Protein AF-A0A963S6J3-F1 (afdb_monomer)

Radius of gyration: 18.41 Å; Cα contacts (8 Å, |Δi|>4): 100; chains: 1; bounding box: 49×19×50 Å

Solvent-accessible surface area (backbone atoms only — not comparable to full-atom values): 7191 Å² total; per-residue (Å²): 110,66,68,55,56,49,53,54,26,57,72,68,72,39,55,67,53,32,24,54,46,30,48,53,37,41,54,51,50,49,53,56,50,51,49,46,67,55,47,49,60,55,53,49,50,52,50,33,59,75,74,64,54,65,77,79,41,67,53,54,45,52,38,50,54,48,48,54,50,35,54,62,48,43,53,59,38,54,57,43,42,49,51,50,21,50,54,32,44,53,24,54,76,68,73,46,77,87,52,74,67,52,59,54,47,50,52,51,38,54,60,46,50,53,60,36,52,52,46,52,54,49,39,53,50,44,69,70,64,57,63,90,124

Foldseek 3Di:
DLLVLLVVLVVVQDLVSNLVSLVVSLVVCCVVVVCCLPVVVVVVVVVCVVVVPDCPQPLNVVLVVLSVVLVVLVVLLSVLSVVLNVQSVVCVVVVHGRDPVSVVSSVVSVVSVVVSVVSVVVSVVSVVCVDRD

Secondary structure (DSSP, 8-state):
-HHHHHHHHHHH--HHHHHHHHHHHHHHHHHHHHHHHHHHHHHHHHHHHHHT--TT-HHHHHHHHHHHHHHHHHHHHHHHHHHHHHHHHHHHHHT-PPPHHHHHHHHHHHHHHHHHHHHHHHHHHHHHH----

Sequence (133 aa):
GIAFFMLMAQRSRDIHAIAHVAGTVVVADTIFTATAAIAQPITGYFLAREVGWPLSEPWLLLSIALYVLVGALWLPVVVIQMRLRDIARDCLAAGTQLPPRWHRLFRVWFACGVPAFTLIVAIVALMLARPSL

Structure (mmCIF, N/CA/C/O backbone):
data_AF-A0A963S6J3-F1
#
_entry.id   AF-A0A963S6J3-F1
#
loop_
_atom_site.group_PDB
_atom_site.id
_atom_site.type_symbol
_atom_site.label_atom_id
_atom_site.label_alt_id
_atom_site.label_comp_id
_atom_site.label_asym_id
_atom_site.label_entity_id
_atom_site.label_seq_id
_atom_site.pdbx_PDB_ins_code
_atom_site.Cartn_x
_atom_site.Cartn_y
_atom_site.Cartn_z
_atom_site.occupancy
_atom_site.B_iso_or_equiv
_atom_site.auth_seq_id
_atom_site.auth_comp_id
_atom_site.auth_asym_id
_atom_site.auth_atom_id
_atom_site.pdbx_PDB_model_num
ATOM 1 N N . GLY A 1 1 ? -0.405 11.794 2.838 1.00 64.81 1 GLY A N 1
ATOM 2 C C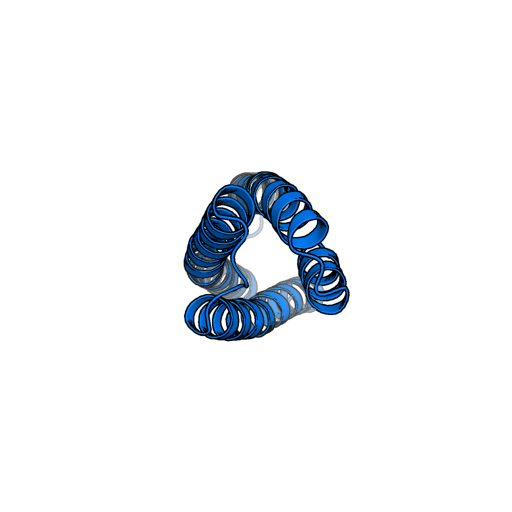A . GLY A 1 1 ? -0.478 10.347 2.552 1.00 64.81 1 GLY A CA 1
ATOM 3 C C . GLY A 1 1 ? -1.608 9.724 3.343 1.00 64.81 1 GLY A C 1
ATOM 4 O O . GLY A 1 1 ? -1.811 10.109 4.483 1.00 64.81 1 GLY A O 1
ATOM 5 N N . ILE A 1 2 ? -2.340 8.783 2.759 1.00 76.69 2 ILE A N 1
ATOM 6 C CA . ILE A 1 2 ? -3.549 8.149 3.327 1.00 76.69 2 ILE A CA 1
ATOM 7 C C . ILE A 1 2 ? -3.301 7.539 4.723 1.00 76.69 2 ILE A C 1
ATOM 9 O O . ILE A 1 2 ? -4.153 7.610 5.608 1.00 76.69 2 ILE A O 1
ATOM 13 N N . ALA A 1 3 ? -2.075 7.063 4.967 1.00 80.62 3 ALA A N 1
ATOM 14 C CA . ALA A 1 3 ? -1.634 6.578 6.270 1.00 80.62 3 ALA A CA 1
ATOM 15 C C . ALA A 1 3 ? -1.624 7.644 7.387 1.00 80.62 3 ALA A C 1
ATOM 17 O O . ALA A 1 3 ? -1.890 7.332 8.547 1.00 80.62 3 ALA A O 1
ATOM 18 N N . PHE A 1 4 ? -1.369 8.912 7.045 1.00 82.94 4 PHE A N 1
ATOM 19 C CA . PHE A 1 4 ? -1.431 10.031 7.989 1.00 82.94 4 PHE A CA 1
ATOM 20 C C . PHE A 1 4 ? -2.857 10.243 8.505 1.00 82.94 4 PHE A C 1
ATOM 22 O O . PHE A 1 4 ? -3.043 10.429 9.704 1.00 82.94 4 PHE A O 1
ATOM 29 N N . PHE A 1 5 ? -3.870 10.147 7.637 1.00 83.62 5 PHE A N 1
ATOM 30 C CA . PHE A 1 5 ? -5.269 10.275 8.056 1.00 83.62 5 PHE A CA 1
ATOM 31 C C . PHE A 1 5 ? -5.675 9.151 9.012 1.00 83.62 5 PHE A C 1
ATOM 33 O O . PHE A 1 5 ? -6.301 9.421 10.033 1.00 83.62 5 PHE A O 1
ATOM 40 N N . MET A 1 6 ? -5.242 7.914 8.743 1.00 83.19 6 MET A N 1
ATOM 41 C CA . MET A 1 6 ? -5.455 6.771 9.640 1.00 83.19 6 MET A CA 1
ATOM 42 C C . MET A 1 6 ? -4.807 6.996 11.022 1.00 83.19 6 MET A C 1
ATOM 44 O O . MET A 1 6 ? -5.427 6.725 12.048 1.00 83.19 6 MET A O 1
ATOM 48 N N . LEU A 1 7 ? -3.582 7.537 11.062 1.00 84.75 7 LEU A N 1
ATOM 49 C CA . LEU A 1 7 ? -2.875 7.866 12.306 1.00 84.75 7 LEU A CA 1
ATOM 50 C C . LEU A 1 7 ? -3.558 9.004 13.080 1.00 84.75 7 LEU A C 1
ATOM 52 O O . LEU A 1 7 ? -3.675 8.941 14.303 1.00 84.75 7 LEU A O 1
ATOM 56 N N . MET A 1 8 ? -4.026 10.038 12.380 1.00 85.56 8 MET A N 1
ATOM 57 C CA . MET A 1 8 ? -4.749 11.151 12.997 1.00 85.56 8 MET A CA 1
ATOM 58 C C . MET A 1 8 ? -6.103 10.707 13.556 1.00 85.56 8 MET A C 1
ATOM 60 O O . MET A 1 8 ? -6.446 11.087 14.673 1.00 85.56 8 MET A O 1
ATOM 64 N N . ALA A 1 9 ? -6.825 9.840 12.842 1.00 82.88 9 ALA A N 1
ATOM 65 C CA . ALA A 1 9 ? -8.056 9.233 13.340 1.00 82.88 9 ALA A CA 1
ATOM 66 C C . ALA A 1 9 ? -7.793 8.342 14.562 1.00 82.88 9 ALA A C 1
ATOM 68 O O . ALA A 1 9 ? -8.518 8.411 15.545 1.00 82.88 9 ALA A O 1
ATOM 69 N N . GLN A 1 10 ? -6.710 7.558 14.576 1.00 84.69 10 GLN A N 1
ATOM 70 C CA . GLN A 1 10 ? -6.339 6.796 15.771 1.00 84.69 10 GLN A CA 1
ATOM 71 C C . GLN A 1 10 ? -6.080 7.718 16.980 1.00 84.69 10 GLN A C 1
ATOM 73 O O . GLN A 1 10 ? -6.457 7.393 18.108 1.00 84.69 10 GLN A O 1
ATOM 78 N N . ARG A 1 11 ? -5.436 8.872 16.763 1.00 85.75 11 ARG A N 1
ATOM 79 C CA . ARG A 1 11 ? -5.131 9.834 17.832 1.00 85.75 11 ARG A CA 1
ATOM 80 C C . ARG A 1 11 ? -6.371 10.485 18.439 1.00 85.75 11 ARG A C 1
ATOM 82 O O . ARG A 1 11 ? -6.313 10.822 19.618 1.00 85.75 11 ARG A O 1
ATOM 89 N N . SER A 1 12 ? -7.470 10.627 17.693 1.00 85.19 12 SER A N 1
ATOM 90 C CA . SER A 1 12 ? -8.714 11.181 18.244 1.00 85.19 12 SER A CA 1
ATOM 91 C C . SER A 1 12 ? -9.372 10.255 19.271 1.00 85.19 12 SER A C 1
ATOM 93 O O . SER A 1 12 ? -10.163 10.726 20.080 1.00 85.19 12 SER A O 1
ATOM 95 N N . ARG A 1 13 ? -9.039 8.951 19.259 1.00 81.31 13 ARG A N 1
ATOM 96 C CA . ARG A 1 13 ? -9.672 7.894 20.076 1.00 81.31 13 ARG A CA 1
ATOM 97 C C . ARG A 1 13 ? -11.194 7.794 19.902 1.00 81.31 13 ARG A C 1
ATOM 99 O O . ARG A 1 13 ? -11.843 7.082 20.664 1.00 81.31 13 ARG A O 1
ATOM 106 N N . ASP A 1 14 ? -11.745 8.454 18.889 1.00 86.69 14 ASP A N 1
ATOM 107 C CA . ASP A 1 14 ? -13.152 8.372 18.527 1.00 86.69 14 ASP A CA 1
ATOM 108 C C . ASP A 1 14 ? -13.352 7.237 17.522 1.00 86.69 14 ASP A C 1
ATOM 110 O O . ASP A 1 14 ? -12.827 7.252 16.405 1.00 86.69 14 ASP A O 1
ATOM 114 N N . ILE A 1 15 ? -14.130 6.239 17.927 1.00 86.56 15 ILE A N 1
ATOM 115 C CA . ILE A 1 15 ? -14.408 5.065 17.110 1.00 86.56 15 ILE A CA 1
ATOM 116 C C . ILE A 1 15 ? -15.215 5.399 15.848 1.00 86.56 15 ILE A C 1
ATOM 118 O O . ILE A 1 15 ? -15.001 4.753 14.819 1.00 86.56 15 ILE A O 1
ATOM 122 N N . HIS A 1 16 ? -16.062 6.436 15.875 1.00 88.25 16 HIS A N 1
ATOM 123 C CA . HIS A 1 16 ? -16.787 6.902 14.691 1.00 88.25 16 HIS A CA 1
ATOM 124 C C . HIS A 1 16 ? -15.809 7.446 13.647 1.00 88.25 16 HIS A C 1
ATOM 126 O O . HIS A 1 16 ? -15.826 7.014 12.489 1.00 88.25 16 HIS A O 1
ATOM 132 N N . ALA A 1 17 ? -14.904 8.336 14.070 1.00 87.69 17 ALA A N 1
ATOM 133 C CA . ALA A 1 17 ? -13.853 8.873 13.214 1.00 87.69 17 ALA A CA 1
ATOM 134 C C . ALA A 1 17 ? -12.945 7.763 12.659 1.00 87.69 17 ALA A C 1
ATOM 136 O O . ALA A 1 17 ? -12.667 7.736 11.460 1.00 87.69 17 ALA A O 1
ATOM 137 N N . ILE A 1 18 ? -12.526 6.809 13.498 1.00 88.44 18 ILE A N 1
ATOM 138 C CA . ILE A 1 18 ? -11.661 5.695 13.085 1.00 88.44 18 ILE A CA 1
ATOM 139 C C . ILE A 1 18 ? -12.350 4.812 12.039 1.00 88.44 18 ILE A C 1
ATOM 141 O O . ILE A 1 18 ? -11.748 4.528 11.004 1.00 88.44 18 ILE A O 1
ATOM 145 N N . ALA A 1 19 ? -13.597 4.391 12.266 1.00 87.69 19 ALA A N 1
ATOM 146 C CA . ALA A 1 19 ? -14.316 3.507 11.347 1.00 87.69 19 ALA A CA 1
ATOM 147 C C . ALA A 1 19 ? -14.601 4.175 9.992 1.00 87.69 19 ALA A C 1
ATOM 149 O O . ALA A 1 19 ? -14.467 3.535 8.942 1.00 87.69 19 ALA A O 1
ATOM 150 N N . HIS A 1 20 ? -14.962 5.462 10.005 1.00 88.81 20 HIS A N 1
ATOM 151 C CA . HIS A 1 20 ? -15.210 6.226 8.786 1.00 88.81 20 HIS A CA 1
ATOM 152 C C . HIS A 1 20 ? -13.920 6.427 7.983 1.00 88.81 20 HIS A C 1
ATOM 154 O O . HIS A 1 20 ? -13.851 6.051 6.811 1.00 88.81 20 HIS A O 1
ATOM 160 N N . VAL A 1 21 ? -12.866 6.938 8.629 1.00 89.75 21 VAL A N 1
ATOM 161 C CA . VAL A 1 21 ? -11.578 7.198 7.974 1.00 89.75 21 VAL A CA 1
ATOM 162 C C . VAL A 1 21 ? -10.949 5.903 7.470 1.00 89.75 21 VAL A C 1
ATOM 164 O O . VAL A 1 21 ? -10.510 5.868 6.326 1.00 89.75 21 VAL A O 1
ATOM 167 N N . ALA A 1 22 ? -10.967 4.815 8.247 1.00 87.75 22 ALA A N 1
ATOM 168 C CA . ALA A 1 22 ? -10.443 3.523 7.800 1.00 87.75 22 ALA A CA 1
ATOM 169 C C . ALA A 1 22 ? -11.153 3.003 6.539 1.00 87.75 22 ALA A C 1
ATOM 171 O O . ALA A 1 22 ? -10.513 2.423 5.664 1.00 87.75 22 ALA A O 1
ATOM 172 N N . GLY A 1 23 ? -12.463 3.244 6.410 1.00 87.00 23 GLY A N 1
ATOM 173 C CA . GLY A 1 23 ? -13.220 2.917 5.203 1.00 87.00 23 GLY A CA 1
ATOM 174 C C . GLY A 1 23 ? -12.720 3.670 3.974 1.00 87.00 23 GLY A C 1
ATOM 175 O O . GLY A 1 23 ? -12.385 3.045 2.967 1.00 87.00 23 GLY A O 1
ATOM 176 N N . THR A 1 24 ? -12.621 4.994 4.083 1.00 89.69 24 THR A N 1
ATOM 177 C CA . THR A 1 24 ? -12.127 5.861 3.005 1.00 89.69 24 THR A CA 1
ATOM 178 C C . THR A 1 24 ? -10.678 5.543 2.647 1.00 89.69 24 THR A C 1
ATOM 180 O O . THR A 1 24 ? -10.340 5.475 1.469 1.00 89.69 24 THR A O 1
ATOM 183 N N . VAL A 1 25 ? -9.832 5.283 3.649 1.00 89.25 25 VAL A N 1
ATOM 184 C CA . VAL A 1 25 ? -8.420 4.925 3.466 1.00 89.25 25 VAL A CA 1
ATOM 185 C C . VAL A 1 25 ? -8.281 3.635 2.661 1.00 89.25 25 VAL A C 1
ATOM 187 O O . VAL A 1 25 ? -7.495 3.617 1.724 1.00 89.25 25 VAL A O 1
ATOM 190 N N . VAL A 1 26 ? -9.051 2.585 2.975 1.00 90.12 26 VAL A N 1
ATOM 191 C CA . VAL A 1 26 ? -9.004 1.313 2.229 1.00 90.12 26 VAL A CA 1
ATOM 192 C C . VAL A 1 26 ? -9.365 1.521 0.761 1.00 90.12 26 VAL A C 1
ATOM 194 O O . VAL A 1 26 ? -8.662 1.026 -0.116 1.00 90.12 26 VAL A O 1
ATOM 197 N N . VAL A 1 27 ? -10.449 2.250 0.485 1.00 89.50 27 VAL A N 1
ATOM 198 C CA . VAL A 1 27 ? -10.910 2.485 -0.892 1.00 89.50 27 VAL A CA 1
ATOM 199 C C . VAL A 1 27 ? -9.888 3.316 -1.663 1.00 89.50 27 VAL A C 1
ATOM 201 O O . VAL A 1 27 ? -9.482 2.924 -2.753 1.00 89.50 27 VAL A O 1
ATOM 204 N N . ALA A 1 28 ? -9.440 4.428 -1.079 1.00 89.31 28 ALA A N 1
ATOM 205 C CA . ALA A 1 28 ? -8.466 5.309 -1.705 1.00 89.31 28 ALA A CA 1
ATOM 206 C C . ALA A 1 28 ? -7.133 4.591 -1.961 1.00 89.31 28 ALA A C 1
ATOM 208 O O . ALA A 1 28 ? -6.628 4.648 -3.077 1.00 89.31 28 ALA A O 1
ATOM 209 N N . ASP A 1 29 ? -6.583 3.887 -0.965 1.00 89.44 29 ASP A N 1
ATOM 210 C CA . ASP A 1 29 ? -5.317 3.158 -1.113 1.00 89.44 29 ASP A CA 1
ATOM 211 C C . ASP A 1 29 ? -5.413 2.084 -2.191 1.00 89.44 29 ASP A C 1
ATOM 213 O O . ASP A 1 29 ? -4.558 2.014 -3.070 1.00 89.44 29 ASP A O 1
ATOM 217 N N . THR A 1 30 ? -6.499 1.309 -2.181 1.00 87.38 30 THR A N 1
ATOM 218 C CA . THR A 1 30 ? -6.694 0.244 -3.163 1.00 87.38 30 THR A CA 1
ATOM 219 C C . THR A 1 30 ? -6.808 0.816 -4.569 1.00 87.38 30 THR A C 1
ATOM 221 O O . THR A 1 30 ? -6.121 0.342 -5.465 1.00 87.38 30 THR A O 1
ATOM 224 N N . ILE A 1 31 ? -7.625 1.852 -4.781 1.00 92.06 31 ILE A N 1
ATOM 225 C CA . ILE A 1 31 ? -7.814 2.433 -6.115 1.00 92.06 31 ILE A CA 1
ATOM 226 C C . ILE A 1 31 ? -6.520 3.078 -6.606 1.00 92.06 31 ILE A C 1
ATOM 228 O O . ILE A 1 31 ? -6.079 2.766 -7.709 1.00 92.06 31 ILE A O 1
ATOM 232 N N . PHE A 1 32 ? -5.886 3.944 -5.814 1.00 90.31 32 PHE A N 1
ATOM 233 C CA . PHE A 1 32 ? -4.690 4.655 -6.266 1.00 90.31 32 PHE A CA 1
ATOM 234 C C . PHE A 1 32 ? -3.503 3.712 -6.453 1.00 90.31 32 PHE A C 1
ATOM 236 O O . PHE A 1 32 ? -2.865 3.746 -7.506 1.00 90.31 32 PHE A O 1
ATOM 243 N N . THR A 1 33 ? -3.234 2.840 -5.480 1.00 89.50 33 THR A N 1
ATOM 244 C CA . THR A 1 33 ? -2.072 1.954 -5.542 1.00 89.50 33 THR A CA 1
ATOM 245 C C . THR A 1 33 ? -2.270 0.834 -6.552 1.00 89.50 33 THR A C 1
ATOM 247 O O . THR A 1 33 ? -1.341 0.573 -7.304 1.00 89.50 33 THR A O 1
ATOM 250 N N . ALA A 1 34 ? -3.455 0.220 -6.669 1.00 89.94 34 ALA A N 1
ATOM 251 C CA . ALA A 1 34 ? -3.685 -0.803 -7.695 1.00 89.94 34 ALA A CA 1
ATOM 252 C C . ALA A 1 34 ? -3.669 -0.209 -9.111 1.00 89.94 34 ALA A C 1
ATOM 254 O O . ALA A 1 34 ? -3.102 -0.808 -10.023 1.00 89.94 34 ALA A O 1
ATOM 255 N N . THR A 1 35 ? -4.239 0.988 -9.297 1.00 91.81 35 THR A N 1
ATOM 256 C CA . THR A 1 35 ? -4.189 1.672 -10.598 1.00 91.81 35 THR A CA 1
ATOM 257 C C . THR A 1 35 ? -2.748 1.986 -10.976 1.00 91.81 35 THR A C 1
ATOM 259 O O . THR A 1 35 ? -2.334 1.655 -12.082 1.00 91.81 35 THR A O 1
ATOM 262 N N . ALA A 1 36 ? -1.955 2.553 -10.060 1.00 90.00 36 ALA A N 1
ATOM 263 C CA . ALA A 1 36 ? -0.530 2.776 -10.294 1.00 90.00 36 ALA A CA 1
ATOM 264 C C . ALA A 1 36 ? 0.213 1.454 -10.543 1.00 90.00 36 ALA A C 1
ATOM 266 O O . ALA A 1 36 ? 1.002 1.371 -11.481 1.00 90.00 36 ALA A O 1
ATOM 267 N N . ALA A 1 37 ? -0.111 0.405 -9.777 1.00 88.62 37 ALA A N 1
ATOM 268 C CA . ALA A 1 37 ? 0.515 -0.908 -9.874 1.00 88.62 37 ALA A CA 1
ATOM 269 C C . ALA A 1 37 ? 0.367 -1.544 -11.272 1.00 88.62 37 ALA A C 1
ATOM 271 O O . ALA A 1 37 ? 1.236 -2.297 -11.717 1.00 88.62 37 ALA A O 1
ATOM 272 N N . ILE A 1 38 ? -0.733 -1.238 -11.964 1.00 90.31 38 ILE A N 1
ATOM 273 C CA . ILE A 1 38 ? -1.042 -1.740 -13.308 1.00 90.31 38 ILE A CA 1
ATOM 274 C C . ILE A 1 38 ? -0.587 -0.758 -14.388 1.00 90.31 38 ILE A C 1
ATOM 276 O O . ILE A 1 38 ? -0.022 -1.166 -15.399 1.00 90.31 38 ILE A O 1
ATOM 280 N N . ALA A 1 39 ? -0.834 0.537 -14.197 1.00 92.44 39 ALA A N 1
ATOM 281 C CA . ALA A 1 39 ? -0.528 1.549 -15.197 1.00 92.44 39 ALA A CA 1
ATOM 282 C C . ALA A 1 39 ? 0.984 1.744 -15.361 1.00 92.44 39 ALA A C 1
ATOM 284 O O . ALA A 1 39 ? 1.453 1.886 -16.485 1.00 92.44 39 ALA A O 1
ATOM 285 N N . GLN A 1 40 ? 1.751 1.715 -14.267 1.00 89.38 40 GLN A N 1
ATOM 286 C CA . GLN A 1 40 ? 3.181 2.023 -14.278 1.00 89.38 40 GLN A CA 1
ATOM 287 C C . GLN A 1 40 ? 4.027 1.038 -15.114 1.00 89.38 40 GLN A C 1
ATOM 289 O O . GLN A 1 40 ? 4.881 1.507 -15.864 1.00 89.38 40 GLN A O 1
ATOM 294 N N . PRO A 1 41 ? 3.818 -0.295 -15.075 1.00 87.00 41 PRO A N 1
ATOM 295 C CA . PRO A 1 41 ? 4.539 -1.222 -15.947 1.00 87.00 41 PRO A CA 1
ATOM 296 C C . PRO A 1 41 ? 4.167 -1.048 -17.419 1.00 87.00 41 PRO A C 1
ATOM 298 O O . PRO A 1 41 ? 5.032 -1.147 -18.285 1.00 87.00 41 PRO A O 1
ATOM 301 N N . ILE A 1 42 ? 2.893 -0.757 -17.702 1.00 90.56 42 ILE A N 1
ATOM 302 C CA . ILE A 1 42 ? 2.401 -0.543 -19.066 1.00 90.56 42 ILE A CA 1
ATOM 303 C C . ILE A 1 42 ? 3.051 0.709 -19.657 1.00 90.56 42 ILE A C 1
ATOM 305 O O . ILE A 1 42 ? 3.671 0.648 -20.717 1.00 90.56 42 ILE A O 1
ATOM 309 N N . THR A 1 43 ? 2.951 1.840 -18.959 1.00 90.12 43 THR A N 1
ATOM 310 C CA . THR A 1 43 ? 3.530 3.105 -19.424 1.00 90.12 43 THR A CA 1
ATOM 311 C C . THR A 1 43 ? 5.053 3.050 -19.452 1.00 90.12 43 THR A C 1
ATOM 313 O O . THR A 1 43 ? 5.651 3.521 -20.414 1.00 90.12 43 THR A O 1
ATOM 316 N N . GLY A 1 44 ? 5.687 2.416 -18.461 1.00 87.06 44 GLY A N 1
ATOM 317 C CA . GLY A 1 44 ? 7.135 2.213 -18.426 1.00 87.06 44 GLY A CA 1
ATOM 318 C C . GLY A 1 44 ? 7.649 1.381 -19.602 1.00 87.06 44 GLY A C 1
ATOM 319 O O . GLY A 1 44 ? 8.670 1.726 -20.193 1.00 87.06 44 GLY A O 1
ATOM 320 N N . TYR A 1 45 ? 6.920 0.331 -19.996 1.00 86.19 45 TYR A N 1
ATOM 321 C CA . TYR A 1 45 ? 7.254 -0.472 -21.173 1.00 86.19 45 TYR A CA 1
ATOM 322 C C . TYR A 1 45 ? 7.152 0.335 -22.473 1.00 86.19 45 TYR A C 1
ATOM 324 O O . TYR A 1 45 ? 8.074 0.296 -23.290 1.00 86.19 45 TYR A O 1
ATOM 332 N N . PHE A 1 46 ? 6.062 1.089 -22.663 1.00 88.75 46 PHE A N 1
ATOM 333 C CA . PHE A 1 46 ? 5.911 1.945 -23.843 1.00 88.75 46 PHE A CA 1
ATOM 334 C C . PHE A 1 46 ? 7.011 3.007 -23.915 1.00 88.75 46 PHE A C 1
ATOM 336 O O . PHE A 1 46 ? 7.622 3.165 -24.969 1.00 88.75 46 PHE A O 1
ATOM 343 N N . LEU A 1 47 ? 7.339 3.649 -22.790 1.00 86.81 47 LEU A N 1
ATOM 344 C CA . LEU A 1 47 ? 8.410 4.642 -22.716 1.00 86.81 47 LEU A CA 1
ATOM 345 C C . LEU A 1 47 ? 9.779 4.035 -23.065 1.00 86.81 47 LEU A C 1
ATOM 347 O O . LEU A 1 47 ? 10.520 4.603 -23.864 1.00 86.81 47 LEU A O 1
ATOM 351 N N . ALA A 1 48 ? 10.113 2.864 -22.509 1.00 85.81 48 ALA A N 1
ATOM 352 C CA . ALA A 1 48 ? 11.369 2.177 -22.814 1.00 85.81 48 ALA A CA 1
ATOM 353 C C . ALA A 1 48 ? 11.474 1.825 -24.306 1.00 85.81 48 ALA A C 1
ATOM 355 O O . ALA A 1 48 ? 12.531 1.998 -24.912 1.00 85.81 48 ALA A O 1
ATOM 356 N N . ARG A 1 49 ? 10.362 1.391 -24.914 1.00 85.38 49 ARG 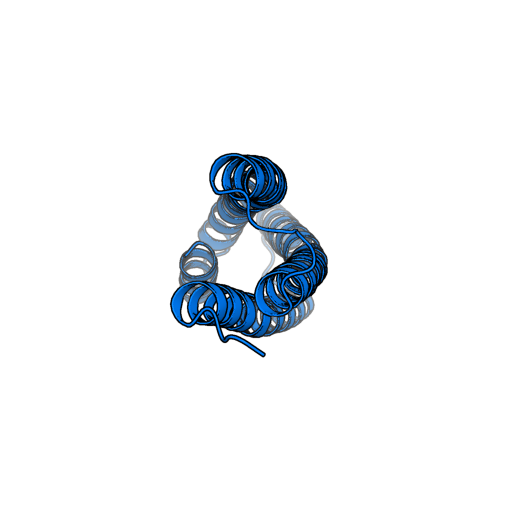A N 1
ATOM 357 C CA . ARG A 1 49 ? 10.288 1.080 -26.344 1.00 85.38 49 ARG A CA 1
ATOM 358 C C . ARG A 1 49 ? 10.433 2.323 -27.228 1.00 85.38 49 ARG A C 1
ATOM 360 O O . ARG A 1 49 ? 11.130 2.242 -28.232 1.00 85.38 49 ARG A O 1
ATOM 367 N N . GLU A 1 50 ? 9.795 3.440 -26.880 1.00 87.75 50 GLU A N 1
ATOM 368 C CA . GLU A 1 50 ? 9.879 4.698 -27.643 1.00 87.75 50 GLU A CA 1
ATOM 369 C C . GLU A 1 50 ? 11.273 5.331 -27.580 1.00 87.75 50 GLU A C 1
ATOM 371 O O . GLU A 1 50 ? 11.770 5.828 -28.587 1.00 87.75 50 GLU A O 1
ATOM 376 N N . VAL A 1 51 ? 11.928 5.271 -26.418 1.00 85.12 51 VAL A N 1
ATOM 377 C CA . VAL A 1 51 ? 13.302 5.769 -26.229 1.00 85.12 51 VAL A CA 1
ATOM 378 C C . VAL A 1 51 ? 14.346 4.806 -26.821 1.00 85.12 51 VAL A C 1
ATOM 380 O O . VAL A 1 51 ? 15.486 5.197 -27.062 1.00 85.12 51 VAL A O 1
ATOM 383 N N . GLY A 1 52 ? 13.965 3.553 -27.094 1.00 82.88 52 GLY A N 1
ATOM 384 C CA . GLY A 1 52 ? 14.851 2.522 -27.639 1.00 82.88 52 GLY A CA 1
ATOM 385 C C . GLY A 1 52 ? 15.780 1.893 -26.597 1.00 82.88 52 GLY A C 1
ATOM 386 O O . GLY A 1 52 ? 16.820 1.344 -26.957 1.00 82.88 52 GLY A O 1
ATOM 387 N N . TRP A 1 53 ? 15.434 1.969 -25.309 1.00 80.31 53 TRP A N 1
ATOM 388 C CA . TRP A 1 53 ? 16.230 1.355 -24.250 1.00 80.31 53 TRP A CA 1
ATOM 389 C C . TRP A 1 53 ? 16.045 -0.165 -24.216 1.00 80.31 53 TRP A C 1
ATOM 391 O O . TRP A 1 53 ? 14.907 -0.646 -24.157 1.00 80.31 53 TRP A O 1
ATOM 401 N N . PRO A 1 54 ? 17.141 -0.946 -24.204 1.00 80.81 54 PRO A N 1
ATOM 402 C CA . PRO A 1 54 ? 17.037 -2.378 -24.001 1.00 80.81 54 PRO A CA 1
ATOM 403 C C . PRO A 1 54 ? 16.534 -2.662 -22.580 1.00 80.81 54 PRO A C 1
ATOM 405 O O . PRO A 1 54 ? 17.056 -2.146 -21.594 1.00 80.81 54 PRO A O 1
ATOM 408 N N . LEU A 1 55 ? 15.525 -3.529 -22.455 1.00 76.31 55 LEU A N 1
ATOM 409 C CA . LEU A 1 55 ? 14.953 -3.906 -21.151 1.00 76.31 55 LEU A CA 1
ATOM 410 C C . LEU A 1 55 ? 15.954 -4.630 -20.229 1.00 76.31 55 LEU A C 1
ATOM 412 O O . LEU A 1 55 ? 15.681 -4.816 -19.046 1.00 76.31 55 LEU A O 1
ATOM 416 N N . SER A 1 56 ? 17.099 -5.043 -20.774 1.00 78.25 56 SER A N 1
ATOM 417 C CA . SER A 1 56 ? 18.203 -5.685 -20.065 1.00 78.25 56 SER A CA 1
ATOM 418 C C . SER A 1 56 ? 19.146 -4.711 -19.357 1.00 78.25 56 SER A C 1
ATOM 420 O O . SER A 1 56 ? 20.105 -5.171 -18.742 1.00 78.25 56 SER A O 1
ATOM 422 N N . GLU A 1 57 ? 18.917 -3.396 -19.442 1.00 83.44 57 GLU A N 1
ATOM 423 C CA . GLU A 1 57 ? 19.709 -2.413 -18.700 1.00 83.44 57 GLU A CA 1
ATOM 424 C C . GLU A 1 57 ? 19.723 -2.751 -17.194 1.00 83.44 57 GLU A C 1
ATOM 426 O O . GLU A 1 57 ? 18.648 -2.891 -16.593 1.00 83.44 57 GLU A O 1
ATOM 431 N N . PRO A 1 58 ? 20.898 -2.871 -16.543 1.00 84.81 58 PRO A N 1
ATOM 432 C CA . PRO A 1 58 ? 20.989 -3.309 -15.148 1.00 84.81 58 PRO A CA 1
ATOM 433 C C . PRO A 1 58 ? 20.161 -2.453 -14.181 1.00 84.81 58 PRO A C 1
ATOM 435 O O . PRO A 1 58 ? 19.489 -2.980 -13.292 1.00 84.81 58 PRO A O 1
ATOM 438 N N . TRP A 1 59 ? 20.151 -1.130 -14.378 1.00 83.62 59 TRP A N 1
ATOM 439 C CA . TRP A 1 59 ? 19.370 -0.202 -13.557 1.00 83.62 59 TRP A CA 1
ATOM 440 C C . TRP A 1 59 ? 17.856 -0.372 -13.767 1.00 83.62 59 TRP A C 1
ATOM 442 O O . TRP A 1 59 ? 17.075 -0.179 -12.832 1.00 83.62 59 TRP A O 1
ATOM 452 N N . LEU A 1 60 ? 17.424 -0.779 -14.964 1.00 85.31 60 LEU A N 1
ATOM 453 C CA . LEU A 1 60 ? 16.021 -1.034 -15.274 1.00 85.31 60 LEU A CA 1
ATOM 454 C C . LEU A 1 60 ? 15.566 -2.376 -14.690 1.00 85.31 60 LEU A C 1
ATOM 456 O O . LEU A 1 60 ? 14.520 -2.433 -14.045 1.00 85.31 60 LEU A O 1
ATOM 460 N N . LEU A 1 61 ? 16.380 -3.428 -14.818 1.00 87.75 61 LEU A N 1
ATOM 461 C CA . LEU A 1 61 ? 16.135 -4.722 -14.172 1.00 87.75 61 LEU A CA 1
ATOM 462 C C . LEU A 1 61 ? 16.038 -4.583 -12.649 1.00 87.75 61 LEU A C 1
ATOM 464 O O . LEU A 1 61 ? 15.101 -5.103 -12.040 1.00 87.75 61 LEU A O 1
ATOM 468 N N . LEU A 1 62 ? 16.959 -3.835 -12.034 1.00 89.06 62 LEU A N 1
ATOM 469 C CA . LEU A 1 62 ? 16.917 -3.560 -10.600 1.00 89.06 62 LEU A CA 1
ATOM 470 C C . LEU A 1 62 ? 15.673 -2.740 -10.218 1.00 89.06 62 LEU A C 1
ATOM 472 O O . LEU A 1 62 ? 15.026 -3.054 -9.221 1.00 89.06 62 LEU A O 1
ATOM 476 N N . SER A 1 63 ? 15.277 -1.754 -11.031 1.00 88.06 63 SER A N 1
ATOM 477 C CA . SER A 1 63 ? 14.033 -0.995 -10.820 1.00 88.06 63 SER A CA 1
ATOM 478 C C . SER A 1 63 ? 12.795 -1.898 -10.858 1.00 88.06 63 SER A C 1
ATOM 480 O O . SER A 1 63 ? 11.926 -1.779 -9.995 1.00 88.06 63 SER A O 1
ATOM 482 N N . ILE A 1 64 ? 12.724 -2.831 -11.814 1.00 89.06 64 ILE A N 1
ATOM 483 C CA . ILE A 1 64 ? 11.630 -3.807 -11.932 1.00 89.06 64 ILE A CA 1
ATOM 484 C C . ILE A 1 64 ? 11.615 -4.752 -10.722 1.00 89.06 64 ILE A C 1
ATOM 486 O O . ILE A 1 64 ? 10.554 -4.996 -10.149 1.00 89.06 64 ILE A O 1
ATOM 490 N N . ALA A 1 65 ? 12.774 -5.249 -10.283 1.00 90.88 65 ALA A N 1
ATOM 491 C CA . ALA A 1 65 ? 12.869 -6.119 -9.111 1.00 90.88 65 ALA A CA 1
ATOM 492 C C . ALA A 1 65 ? 12.405 -5.410 -7.825 1.00 90.88 65 ALA A C 1
ATOM 494 O O . ALA A 1 65 ? 11.602 -5.957 -7.064 1.00 90.88 65 ALA A O 1
ATOM 495 N N . LEU A 1 66 ? 12.852 -4.168 -7.607 1.00 90.94 66 LEU A N 1
ATOM 496 C CA . LEU A 1 66 ? 12.405 -3.336 -6.487 1.00 90.94 66 LEU A CA 1
ATOM 497 C C . LEU A 1 66 ? 10.902 -3.049 -6.570 1.00 90.94 66 LEU A C 1
ATOM 499 O O . LEU A 1 66 ? 10.215 -3.078 -5.553 1.00 90.94 66 LEU A O 1
ATOM 503 N N . TYR A 1 67 ? 10.375 -2.820 -7.772 1.00 90.12 67 TYR A N 1
ATOM 504 C CA . TYR A 1 67 ? 8.952 -2.590 -7.993 1.00 90.12 67 TYR A CA 1
ATOM 505 C C . TYR A 1 67 ? 8.093 -3.806 -7.617 1.00 90.12 67 TYR A C 1
ATOM 507 O O . TYR A 1 67 ? 7.095 -3.668 -6.907 1.00 90.12 67 TYR A O 1
ATOM 515 N N . VAL A 1 68 ? 8.506 -5.011 -8.022 1.00 91.50 68 VAL A N 1
ATOM 516 C CA . VAL A 1 68 ? 7.839 -6.259 -7.617 1.00 91.50 68 VAL A CA 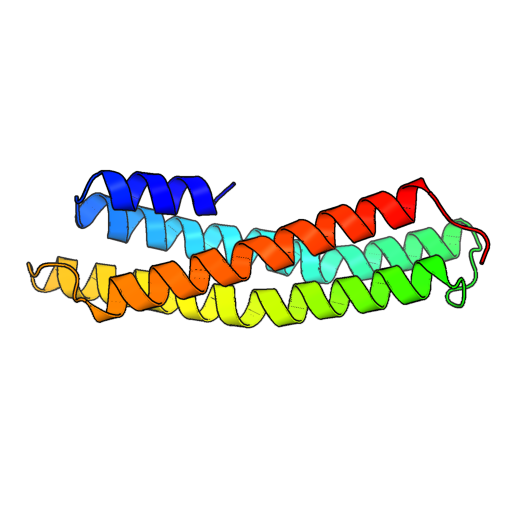1
ATOM 517 C C . VAL A 1 68 ? 7.888 -6.428 -6.097 1.00 91.50 68 VAL A C 1
ATOM 519 O O . VAL A 1 68 ? 6.882 -6.802 -5.493 1.00 91.50 68 VAL A O 1
ATOM 522 N N . LEU A 1 69 ? 9.015 -6.095 -5.459 1.00 91.88 69 LEU A N 1
ATOM 523 C CA . LEU A 1 69 ? 9.148 -6.142 -4.002 1.00 91.88 69 LEU A CA 1
ATOM 524 C C . LEU A 1 69 ? 8.205 -5.151 -3.298 1.00 91.88 69 LEU A C 1
ATOM 526 O O . LEU A 1 69 ? 7.569 -5.513 -2.310 1.00 91.88 69 LEU A O 1
ATOM 530 N N . VAL A 1 7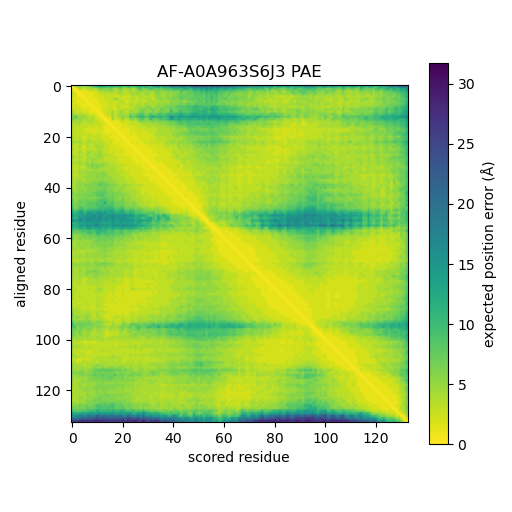0 ? 8.063 -3.928 -3.821 1.00 91.19 70 VAL A N 1
ATOM 531 C CA . VAL A 1 70 ? 7.080 -2.944 -3.334 1.00 91.19 70 VAL A CA 1
ATOM 532 C C . VAL A 1 70 ? 5.663 -3.508 -3.436 1.00 91.19 70 VAL A C 1
ATOM 534 O O . VAL A 1 70 ? 4.921 -3.467 -2.455 1.00 91.19 70 VAL A O 1
ATOM 537 N N . GLY A 1 71 ? 5.298 -4.083 -4.586 1.00 89.62 71 GLY A N 1
ATOM 538 C CA . GLY A 1 71 ? 3.990 -4.715 -4.786 1.00 89.62 71 GLY A CA 1
ATOM 539 C C . GLY A 1 71 ? 3.736 -5.870 -3.813 1.00 89.62 71 GLY A C 1
ATOM 540 O O . GLY A 1 71 ? 2.664 -5.958 -3.212 1.00 89.62 71 GLY A O 1
ATOM 541 N N . ALA A 1 72 ? 4.744 -6.714 -3.580 1.00 90.25 72 ALA A N 1
ATOM 542 C CA . ALA A 1 72 ? 4.672 -7.811 -2.619 1.00 90.25 72 ALA A CA 1
ATOM 543 C C . ALA A 1 72 ? 4.491 -7.319 -1.172 1.00 90.25 72 ALA A C 1
ATOM 545 O O . ALA A 1 72 ? 3.751 -7.935 -0.407 1.00 90.25 72 ALA A O 1
ATOM 546 N N . LEU A 1 73 ? 5.118 -6.198 -0.798 1.00 88.19 73 LEU A N 1
ATOM 547 C CA . LEU A 1 73 ? 4.944 -5.570 0.517 1.00 88.19 73 LEU A CA 1
ATOM 548 C C . LEU A 1 73 ? 3.604 -4.839 0.662 1.00 88.19 73 LEU A C 1
ATOM 550 O O . LEU A 1 73 ? 3.093 -4.728 1.776 1.00 88.19 73 LEU A O 1
ATOM 554 N N . TRP A 1 74 ? 3.013 -4.371 -0.438 1.00 89.69 74 TRP A N 1
ATOM 555 C CA . TRP A 1 74 ? 1.714 -3.700 -0.433 1.00 89.69 74 TRP A CA 1
ATOM 556 C C . TRP A 1 74 ? 0.541 -4.666 -0.209 1.00 89.69 74 TRP A C 1
ATOM 558 O O . TRP A 1 74 ? -0.398 -4.331 0.511 1.00 89.69 74 TRP A O 1
ATOM 568 N N . LEU A 1 75 ? 0.594 -5.896 -0.731 1.00 89.38 75 LEU A N 1
ATOM 569 C CA . LEU A 1 75 ? -0.497 -6.867 -0.553 1.00 89.38 75 LEU A CA 1
ATOM 570 C C . LEU A 1 75 ? -0.860 -7.118 0.934 1.00 89.38 75 LEU A C 1
ATOM 572 O O . LEU A 1 75 ? -2.039 -7.000 1.288 1.00 89.38 75 LEU A O 1
ATOM 576 N N . PRO A 1 76 ? 0.099 -7.387 1.849 1.00 89.00 76 PRO A N 1
ATOM 577 C CA . PRO A 1 76 ? -0.179 -7.466 3.283 1.00 89.00 76 PRO A CA 1
ATOM 578 C C . PRO A 1 76 ? -0.772 -6.180 3.867 1.00 89.00 76 PRO A C 1
ATOM 580 O O . PRO A 1 76 ? -1.642 -6.254 4.736 1.00 89.00 76 PRO A O 1
ATOM 583 N N . VAL A 1 77 ? -0.325 -5.008 3.400 1.00 90.19 77 VAL A N 1
ATOM 584 C CA . VAL A 1 77 ? -0.809 -3.698 3.867 1.00 90.19 77 VAL A CA 1
ATOM 585 C C . VAL A 1 77 ? -2.308 -3.576 3.610 1.00 90.19 77 VAL A C 1
ATOM 587 O O . VAL A 1 77 ? -3.045 -3.293 4.556 1.00 90.19 77 VAL A O 1
ATOM 590 N N . VAL A 1 78 ? -2.774 -3.882 2.396 1.00 90.62 78 VAL A N 1
ATOM 591 C CA . VAL A 1 78 ? -4.203 -3.819 2.039 1.00 90.62 78 VAL A CA 1
ATOM 592 C C . VAL A 1 78 ? -5.027 -4.790 2.876 1.00 90.62 78 VAL A C 1
ATOM 594 O O . VAL A 1 78 ? -6.064 -4.418 3.429 1.00 90.62 78 VAL A O 1
ATOM 597 N N . VAL A 1 79 ? -4.551 -6.029 3.039 1.00 91.75 79 VAL A N 1
ATOM 598 C CA . VAL A 1 79 ? -5.235 -7.038 3.864 1.00 91.75 79 VAL A CA 1
ATOM 599 C C . VAL A 1 79 ? -5.381 -6.558 5.307 1.00 91.75 79 VAL A C 1
ATOM 601 O O . VAL A 1 79 ? -6.453 -6.692 5.904 1.00 91.75 79 VAL A O 1
ATOM 604 N N . ILE A 1 80 ? -4.329 -5.970 5.881 1.00 92.31 80 ILE A N 1
ATOM 605 C CA . ILE A 1 80 ? -4.392 -5.446 7.244 1.00 92.31 80 ILE A CA 1
ATOM 606 C C . ILE A 1 80 ? -5.298 -4.210 7.316 1.00 92.31 80 ILE A C 1
ATOM 608 O O . ILE A 1 80 ? -6.075 -4.110 8.265 1.00 92.31 80 ILE A O 1
ATOM 612 N N . GLN A 1 81 ? -5.275 -3.305 6.331 1.00 91.19 81 GLN A N 1
ATOM 613 C CA . GLN A 1 81 ? -6.176 -2.144 6.296 1.00 91.19 81 GLN A CA 1
ATOM 614 C C . GLN A 1 81 ? -7.645 -2.562 6.270 1.00 91.19 81 GLN A C 1
ATOM 616 O O . GLN A 1 81 ? -8.441 -2.019 7.039 1.00 91.19 81 GLN A O 1
ATOM 621 N N . MET A 1 82 ? -7.998 -3.556 5.450 1.00 92.31 82 MET A N 1
ATOM 622 C CA . MET A 1 82 ? -9.353 -4.112 5.419 1.00 92.31 82 MET A CA 1
ATOM 623 C C . MET A 1 82 ? -9.748 -4.665 6.792 1.00 92.31 82 MET A C 1
ATOM 625 O O . MET A 1 82 ? -10.787 -4.288 7.326 1.00 92.31 82 MET A O 1
ATOM 629 N N . ARG A 1 83 ? -8.875 -5.453 7.435 1.00 93.69 83 ARG A N 1
ATOM 630 C CA . ARG A 1 83 ? -9.131 -5.983 8.787 1.00 93.69 83 ARG A CA 1
ATOM 631 C C . ARG A 1 83 ? -9.275 -4.890 9.846 1.00 93.69 83 ARG A C 1
ATOM 633 O O . ARG A 1 83 ? -10.117 -5.007 10.731 1.00 93.69 83 ARG A O 1
ATOM 640 N N . LEU A 1 84 ? -8.458 -3.838 9.786 1.00 92.56 84 LEU A N 1
ATOM 641 C CA . LEU A 1 84 ? -8.543 -2.700 10.707 1.00 92.56 84 LEU A CA 1
ATOM 642 C C . LEU A 1 84 ? -9.876 -1.962 10.561 1.00 92.56 84 LEU A C 1
ATOM 644 O O . LEU A 1 84 ? -10.476 -1.601 11.574 1.00 92.56 84 LEU A O 1
ATOM 648 N N . ARG A 1 85 ? -10.335 -1.765 9.320 1.00 93.38 85 ARG A N 1
ATOM 649 C CA . ARG A 1 85 ? -11.640 -1.177 9.002 1.00 93.38 85 ARG A CA 1
ATOM 650 C C . ARG A 1 85 ? -12.778 -2.043 9.528 1.00 93.38 85 ARG A C 1
ATOM 652 O O . ARG A 1 85 ? -13.673 -1.515 10.178 1.00 93.38 85 ARG A O 1
ATOM 659 N N . ASP A 1 86 ? -12.743 -3.342 9.252 1.00 93.94 86 ASP A N 1
ATOM 660 C CA . ASP A 1 86 ? -13.834 -4.252 9.604 1.00 93.94 86 ASP A CA 1
ATOM 661 C C . ASP A 1 86 ? -13.971 -4.361 11.129 1.00 93.94 86 ASP A C 1
ATOM 663 O O . ASP A 1 86 ? -15.045 -4.112 11.663 1.00 93.94 86 ASP A O 1
ATOM 667 N N . ILE A 1 87 ? -12.859 -4.538 11.857 1.00 92.44 87 ILE A N 1
ATOM 668 C CA . ILE A 1 87 ? -12.875 -4.525 13.330 1.00 92.44 87 ILE A CA 1
ATOM 669 C C . ILE A 1 87 ? -13.393 -3.186 13.879 1.00 92.44 87 ILE A C 1
ATOM 671 O O . ILE A 1 87 ? -14.132 -3.179 14.860 1.00 92.44 87 ILE A O 1
ATOM 675 N N . ALA A 1 88 ? -13.005 -2.052 13.284 1.00 92.06 88 ALA A N 1
ATOM 676 C CA . ALA A 1 88 ? -13.481 -0.746 13.739 1.00 92.06 88 ALA A CA 1
ATOM 677 C C . ALA A 1 88 ? -14.996 -0.581 13.532 1.00 92.06 88 ALA A C 1
ATOM 679 O O . ALA A 1 88 ? -15.668 -0.024 14.395 1.00 92.06 88 ALA A O 1
ATOM 680 N N . ARG A 1 89 ? -15.538 -1.098 12.422 1.00 92.56 89 ARG A N 1
ATOM 681 C CA . ARG A 1 89 ? -16.980 -1.100 12.135 1.00 92.56 89 ARG A CA 1
ATOM 682 C C . ARG A 1 89 ? -17.753 -2.030 13.063 1.00 92.56 89 ARG A C 1
ATOM 684 O O . ARG A 1 89 ? -18.790 -1.621 13.574 1.00 92.56 89 ARG A O 1
ATOM 691 N N . ASP A 1 90 ? -17.233 -3.225 13.324 1.00 93.19 90 ASP A N 1
ATOM 692 C CA . ASP A 1 90 ? -17.862 -4.184 14.236 1.00 93.19 90 ASP A CA 1
ATOM 693 C C . ASP A 1 90 ? -17.945 -3.615 15.657 1.00 93.19 90 ASP A C 1
ATOM 695 O O . ASP A 1 90 ? -18.994 -3.656 16.297 1.00 93.19 90 ASP A O 1
ATOM 699 N N . CYS A 1 91 ? -16.850 -3.022 16.143 1.00 91.12 91 CYS A N 1
ATOM 700 C CA . CYS A 1 91 ? -16.822 -2.387 17.456 1.00 91.12 91 CYS A CA 1
ATOM 701 C C . CYS A 1 91 ? -17.752 -1.170 17.528 1.00 91.12 91 CYS A C 1
ATOM 703 O O . CYS A 1 91 ? -18.416 -0.985 18.548 1.00 91.12 91 CYS A O 1
ATOM 705 N N . LEU A 1 92 ? -17.853 -0.390 16.446 1.00 92.06 92 LEU A N 1
ATOM 706 C CA . LEU A 1 92 ? -18.798 0.719 16.348 1.00 92.06 92 LEU A CA 1
ATOM 707 C C . LEU A 1 92 ? -20.253 0.233 16.442 1.00 92.06 92 LEU A C 1
ATOM 709 O O . LEU A 1 92 ? -21.028 0.789 17.214 1.00 92.06 92 LEU A O 1
ATOM 713 N N . ALA A 1 93 ? -20.610 -0.820 15.703 1.00 92.25 93 ALA A N 1
ATOM 714 C CA . ALA A 1 93 ? -21.954 -1.397 15.723 1.00 92.25 93 ALA A CA 1
ATOM 715 C C . ALA A 1 93 ? -22.306 -2.018 17.086 1.00 92.25 93 ALA A C 1
ATOM 717 O O . ALA A 1 93 ? -23.442 -1.916 17.540 1.00 92.25 93 ALA A O 1
ATOM 718 N N . ALA A 1 94 ? -21.328 -2.632 17.754 1.00 91.75 94 ALA A N 1
ATOM 719 C CA . ALA A 1 94 ? -21.502 -3.232 19.073 1.00 91.75 94 ALA A CA 1
ATOM 720 C C . ALA A 1 94 ? -21.416 -2.223 20.237 1.00 91.75 94 ALA A C 1
ATOM 722 O O . ALA A 1 94 ? -21.624 -2.612 21.384 1.00 91.75 94 ALA A O 1
ATOM 723 N N . GLY A 1 95 ? -21.060 -0.956 19.982 1.00 88.50 95 GLY A N 1
ATOM 724 C CA . GLY A 1 95 ? -20.819 0.040 21.035 1.00 88.50 95 GLY A CA 1
ATOM 725 C C . GLY A 1 95 ? -19.645 -0.314 21.957 1.00 88.50 95 GLY A C 1
ATOM 726 O O . GLY A 1 95 ? -19.636 0.059 23.129 1.00 88.50 95 GLY A O 1
ATOM 727 N N . THR A 1 96 ? -18.661 -1.065 21.455 1.00 89.31 96 THR A N 1
ATOM 728 C CA . THR A 1 96 ? -17.513 -1.554 22.236 1.00 89.31 96 THR A CA 1
ATOM 729 C C . THR A 1 96 ? -16.224 -0.827 21.871 1.00 89.31 96 THR A C 1
ATOM 731 O O . THR A 1 96 ? -16.073 -0.268 20.786 1.00 89.31 96 THR A O 1
ATOM 734 N N . GLN A 1 97 ? -15.258 -0.830 22.789 1.00 88.94 97 GLN A N 1
ATOM 735 C CA . GLN A 1 97 ? -13.940 -0.247 22.538 1.00 88.94 97 GLN A CA 1
ATOM 736 C C . GLN A 1 97 ? -13.088 -1.119 21.604 1.00 88.94 97 GLN A C 1
ATOM 738 O O . GLN A 1 97 ? -13.267 -2.335 21.510 1.00 88.94 97 GLN A O 1
ATOM 743 N N . LEU A 1 98 ? -12.105 -0.496 20.944 1.00 90.06 98 LEU A N 1
ATOM 744 C CA . LEU A 1 98 ? -11.197 -1.192 20.033 1.00 90.06 98 LEU A CA 1
ATOM 745 C C . LEU A 1 98 ? -10.347 -2.241 20.773 1.00 90.06 98 LEU A C 1
ATOM 747 O O . LEU A 1 98 ? -9.608 -1.900 21.702 1.00 90.06 98 LEU A O 1
ATOM 751 N N . PRO A 1 99 ? -10.359 -3.511 20.335 1.00 92.50 99 PRO A N 1
ATOM 752 C CA . PRO A 1 99 ? -9.672 -4.579 21.042 1.00 92.50 99 PRO A CA 1
ATOM 753 C C . PRO A 1 99 ? -8.140 -4.477 20.891 1.00 92.50 99 PRO A C 1
ATOM 755 O O . PRO A 1 99 ? -7.631 -3.953 19.893 1.00 92.50 99 PRO A O 1
ATOM 758 N N . PRO A 1 100 ? -7.347 -5.079 21.800 1.00 91.88 100 PRO A N 1
ATOM 759 C CA . PRO A 1 100 ? -5.879 -5.082 21.708 1.00 91.88 100 PRO A CA 1
ATOM 760 C C . PRO A 1 100 ? -5.324 -5.678 20.401 1.00 91.88 100 PRO A C 1
ATOM 762 O O . PRO A 1 100 ? -4.236 -5.319 19.948 1.00 91.88 100 PRO A O 1
ATOM 765 N N . ARG A 1 101 ? -6.071 -6.589 19.756 1.00 92.94 101 ARG A N 1
ATOM 766 C CA . ARG A 1 101 ? -5.720 -7.141 18.433 1.00 92.94 101 ARG A CA 1
ATOM 767 C C . ARG A 1 101 ? -5.674 -6.068 17.339 1.00 92.94 101 ARG A C 1
ATOM 769 O O . ARG A 1 101 ? -4.805 -6.140 16.477 1.00 92.94 101 ARG A O 1
ATOM 776 N N . TRP A 1 102 ? -6.553 -5.066 17.407 1.00 92.88 102 TRP A N 1
ATOM 777 C CA . TRP A 1 102 ? -6.605 -3.967 16.443 1.00 92.88 102 TRP A CA 1
ATOM 778 C C . TRP A 1 102 ? -5.314 -3.146 16.500 1.00 92.88 102 TRP A C 1
ATOM 780 O O . TRP A 1 102 ? -4.659 -2.928 15.488 1.00 92.88 102 TRP A O 1
ATOM 790 N N . HIS A 1 103 ? -4.865 -2.813 17.711 1.00 90.12 103 HIS A N 1
ATOM 791 C CA . HIS A 1 103 ? -3.627 -2.069 17.9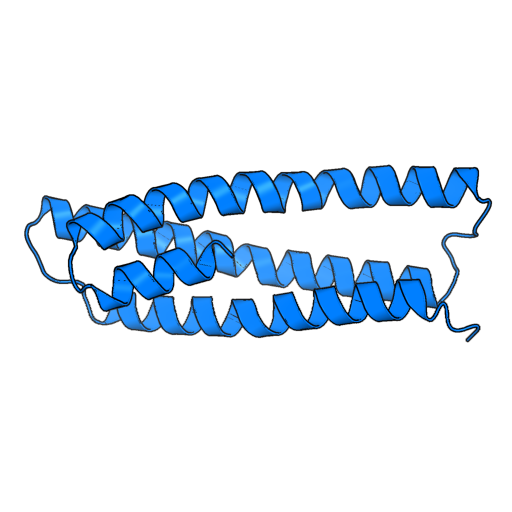38 1.00 90.12 103 HIS A CA 1
ATOM 792 C C . HIS A 1 103 ? -2.380 -2.833 17.469 1.00 90.12 103 HIS A C 1
ATOM 794 O O . HIS A 1 103 ? -1.449 -2.239 16.925 1.00 90.12 103 HIS A O 1
ATOM 800 N N . ARG A 1 104 ? -2.357 -4.163 17.641 1.00 92.81 104 ARG A N 1
ATOM 801 C CA . ARG A 1 104 ? -1.284 -5.011 17.094 1.00 92.81 104 ARG A CA 1
ATOM 802 C C . ARG A 1 104 ? -1.248 -4.955 15.569 1.00 92.81 104 ARG A C 1
ATOM 804 O O . ARG A 1 104 ? -0.178 -4.718 15.017 1.00 92.81 104 ARG A O 1
ATOM 811 N N . LEU A 1 105 ? -2.398 -5.116 14.915 1.00 92.94 105 LEU A N 1
ATOM 812 C CA . LEU A 1 105 ? -2.514 -5.010 13.458 1.00 92.94 105 LEU A CA 1
ATOM 813 C C . LEU A 1 105 ? -2.082 -3.630 12.955 1.00 92.94 105 LEU A C 1
ATOM 815 O O . LEU A 1 105 ? -1.336 -3.553 11.986 1.00 92.94 105 LEU A O 1
ATOM 819 N N . PHE A 1 106 ? -2.466 -2.559 13.651 1.00 91.06 106 PHE A N 1
ATOM 820 C CA . PHE A 1 106 ? -2.083 -1.197 13.286 1.00 91.06 106 PHE A CA 1
ATOM 821 C C . PHE A 1 106 ? -0.560 -1.007 13.281 1.00 91.06 106 PHE A C 1
ATOM 823 O O . PHE A 1 106 ? -0.014 -0.432 12.343 1.00 91.06 106 PHE A O 1
ATOM 830 N N . ARG A 1 107 ? 0.151 -1.543 14.283 1.00 90.00 107 ARG A N 1
ATOM 831 C CA . ARG A 1 107 ? 1.622 -1.481 14.328 1.00 90.00 107 ARG A CA 1
ATOM 832 C C . ARG A 1 107 ? 2.279 -2.259 13.193 1.00 90.00 107 ARG A C 1
ATOM 834 O O . ARG A 1 107 ? 3.236 -1.760 12.615 1.00 90.00 107 ARG A O 1
ATOM 841 N N . VAL A 1 108 ? 1.772 -3.452 12.872 1.00 91.06 108 VAL A N 1
ATOM 842 C CA . VAL A 1 108 ? 2.291 -4.251 11.748 1.00 91.06 108 VAL A CA 1
ATOM 843 C C . VAL A 1 108 ? 2.061 -3.516 10.431 1.00 91.06 108 VAL A C 1
ATOM 845 O O . VAL A 1 108 ? 2.994 -3.352 9.657 1.00 91.06 108 VAL A O 1
ATOM 848 N N . TRP A 1 109 ? 0.852 -2.996 10.214 1.00 91.19 109 TRP A N 1
ATOM 849 C CA . TRP A 1 109 ? 0.530 -2.196 9.035 1.00 91.19 109 TRP A CA 1
ATOM 850 C C . TRP A 1 109 ? 1.453 -0.980 8.888 1.00 91.19 109 TRP A C 1
ATOM 852 O O . TRP A 1 109 ? 2.009 -0.755 7.815 1.00 91.19 109 TRP A O 1
ATOM 862 N N . PHE A 1 110 ? 1.679 -0.241 9.975 1.00 87.19 110 PHE A N 1
ATOM 863 C CA . PHE A 1 110 ? 2.582 0.907 9.970 1.00 87.19 110 PHE A CA 1
ATOM 864 C C . PHE A 1 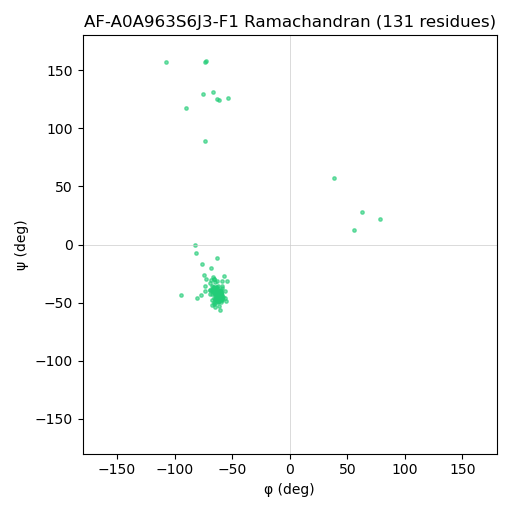110 ? 4.033 0.496 9.672 1.00 87.19 110 PHE A C 1
ATOM 866 O O . PHE A 1 110 ? 4.704 1.139 8.867 1.00 87.19 110 PHE A O 1
ATOM 873 N N . ALA A 1 111 ? 4.501 -0.607 10.265 1.00 88.25 111 ALA A N 1
ATOM 874 C CA . ALA A 1 111 ? 5.840 -1.144 10.033 1.00 88.25 111 ALA A CA 1
ATOM 875 C C . ALA A 1 111 ? 6.047 -1.633 8.592 1.00 88.25 111 ALA A C 1
ATOM 877 O O . ALA A 1 111 ? 7.150 -1.496 8.080 1.00 88.25 111 ALA A O 1
ATOM 878 N N . CYS A 1 112 ? 5.012 -2.154 7.923 1.00 85.88 112 CYS A N 1
ATOM 879 C CA . CYS A 1 112 ? 5.068 -2.530 6.506 1.00 85.88 112 CYS A CA 1
ATOM 880 C C . CYS A 1 112 ? 5.088 -1.315 5.563 1.00 85.88 112 CYS A C 1
ATOM 882 O O . CYS A 1 112 ? 5.678 -1.386 4.486 1.00 85.88 112 CYS A O 1
ATOM 884 N N . GLY A 1 113 ? 4.482 -0.191 5.960 1.00 82.31 113 GLY A N 1
ATOM 885 C CA . GLY A 1 113 ? 4.450 1.026 5.143 1.00 82.31 113 GLY A CA 1
ATOM 886 C C . GLY A 1 113 ? 5.819 1.694 4.970 1.00 82.31 113 GLY A C 1
ATOM 887 O O . GLY A 1 113 ? 6.120 2.210 3.896 1.00 82.31 113 GLY A O 1
ATOM 888 N N . VAL A 1 114 ? 6.671 1.652 6.000 1.00 86.00 114 VAL A N 1
ATOM 889 C CA . VAL A 1 114 ? 8.022 2.244 5.975 1.00 86.00 114 VAL A CA 1
ATOM 890 C C . VAL A 1 114 ? 8.925 1.634 4.887 1.00 86.00 114 VAL A C 1
ATOM 892 O O . VAL A 1 114 ? 9.390 2.393 4.038 1.00 86.00 114 VAL A O 1
ATOM 895 N N . PRO A 1 115 ? 9.163 0.306 4.836 1.00 87.44 115 PRO A N 1
ATOM 896 C CA . PRO A 1 115 ? 10.026 -0.291 3.823 1.00 87.44 115 PRO A CA 1
ATOM 897 C C . PRO A 1 115 ? 9.465 -0.113 2.410 1.00 87.44 115 PRO A C 1
ATOM 899 O O . PRO A 1 115 ? 10.235 0.163 1.494 1.00 87.44 115 PRO A O 1
ATOM 902 N N . ALA A 1 116 ? 8.141 -0.189 2.224 1.00 85.19 116 ALA A N 1
ATOM 903 C CA . ALA A 1 116 ? 7.522 0.065 0.923 1.00 85.19 116 ALA A CA 1
ATOM 904 C C . ALA A 1 116 ? 7.818 1.491 0.422 1.00 85.19 116 ALA A C 1
ATOM 906 O O . ALA A 1 116 ? 8.212 1.675 -0.728 1.00 85.19 116 ALA A O 1
ATOM 907 N N . PHE A 1 117 ? 7.709 2.496 1.298 1.00 86.75 117 PHE A N 1
ATOM 908 C CA . PHE A 1 117 ? 8.044 3.878 0.956 1.00 86.75 117 PHE A CA 1
ATOM 909 C C . PHE A 1 117 ? 9.534 4.051 0.627 1.00 86.75 117 PHE A C 1
ATOM 911 O O . PHE A 1 117 ? 9.875 4.673 -0.379 1.00 86.75 117 PHE A O 1
ATOM 918 N N . THR A 1 118 ? 10.426 3.467 1.432 1.00 89.25 118 THR A N 1
ATOM 919 C CA . THR A 1 118 ? 11.876 3.525 1.193 1.00 89.25 118 THR A CA 1
ATOM 920 C C . THR A 1 118 ? 12.257 2.920 -0.158 1.00 89.25 118 THR A C 1
ATOM 922 O O . THR A 1 118 ? 13.074 3.495 -0.874 1.00 89.25 118 THR A O 1
ATOM 925 N N . LEU A 1 119 ? 11.644 1.799 -0.542 1.00 89.56 119 LEU A N 1
ATOM 926 C CA . LEU A 1 119 ? 11.895 1.161 -1.834 1.00 89.56 119 LEU A CA 1
ATOM 927 C C . LEU A 1 119 ? 11.429 2.023 -3.013 1.00 89.56 119 LEU A C 1
ATOM 929 O O . LEU A 1 119 ? 12.138 2.107 -4.010 1.00 89.56 119 LEU A O 1
ATOM 933 N N . ILE A 1 120 ? 10.290 2.713 -2.898 1.00 87.50 120 ILE A N 1
ATOM 934 C CA . ILE A 1 120 ? 9.834 3.654 -3.936 1.00 87.50 120 ILE A CA 1
ATOM 935 C C . ILE A 1 120 ? 10.846 4.794 -4.111 1.00 87.50 120 ILE A C 1
ATOM 937 O O . ILE A 1 120 ? 11.208 5.125 -5.239 1.00 87.50 120 ILE A O 1
ATOM 941 N N . VAL A 1 121 ? 11.352 5.361 -3.012 1.00 91.12 121 VAL A N 1
ATOM 942 C CA . VAL A 1 121 ? 12.404 6.391 -3.067 1.00 91.12 121 VAL A CA 1
ATOM 943 C C . VAL A 1 121 ? 13.674 5.845 -3.727 1.00 91.12 121 VAL A C 1
ATOM 945 O O . VAL A 1 121 ? 14.272 6.532 -4.552 1.00 91.12 121 VAL A O 1
ATOM 948 N N . ALA A 1 122 ? 14.058 4.602 -3.424 1.00 89.75 122 ALA A N 1
ATOM 949 C CA . ALA A 1 122 ? 15.202 3.948 -4.054 1.00 89.75 122 ALA A CA 1
ATOM 950 C C . ALA A 1 122 ? 15.011 3.756 -5.570 1.00 89.75 122 ALA A C 1
ATOM 952 O O . ALA A 1 122 ? 15.937 4.032 -6.329 1.00 89.75 122 ALA A O 1
ATOM 953 N N . ILE A 1 123 ? 13.815 3.358 -6.025 1.00 88.06 123 ILE A N 1
ATOM 954 C CA . ILE A 1 123 ? 13.482 3.256 -7.458 1.00 88.06 123 ILE A CA 1
ATOM 955 C C . ILE A 1 123 ? 13.637 4.619 -8.138 1.00 88.06 123 ILE A C 1
ATOM 957 O O . ILE A 1 123 ? 14.291 4.718 -9.173 1.00 88.06 123 ILE A O 1
ATOM 961 N N . VAL A 1 124 ? 13.083 5.684 -7.550 1.00 87.81 124 VAL A N 1
ATOM 962 C CA . VAL A 1 124 ? 13.191 7.041 -8.110 1.00 87.81 124 VAL A CA 1
ATOM 963 C C . VAL A 1 124 ? 14.651 7.497 -8.172 1.00 87.81 124 VAL A C 1
ATOM 965 O O . VAL A 1 124 ? 15.084 8.027 -9.192 1.00 87.81 124 VAL A O 1
ATOM 968 N N . ALA A 1 125 ? 15.435 7.254 -7.120 1.00 88.50 125 ALA A N 1
ATOM 969 C CA . ALA A 1 125 ? 16.860 7.576 -7.107 1.00 88.50 125 ALA A CA 1
ATOM 970 C C . ALA A 1 125 ? 17.628 6.822 -8.204 1.00 88.50 125 ALA A C 1
ATOM 972 O O . ALA A 1 125 ? 18.460 7.415 -8.890 1.00 88.50 125 ALA A O 1
ATOM 973 N N . LEU A 1 126 ? 17.310 5.543 -8.416 1.00 86.50 126 LEU A N 1
ATOM 974 C CA . LEU A 1 126 ? 17.911 4.716 -9.459 1.00 86.50 126 LEU A CA 1
ATOM 975 C C . LEU A 1 126 ? 17.564 5.229 -10.866 1.00 86.50 126 LEU A C 1
ATOM 977 O O . LEU A 1 126 ? 18.446 5.328 -11.718 1.00 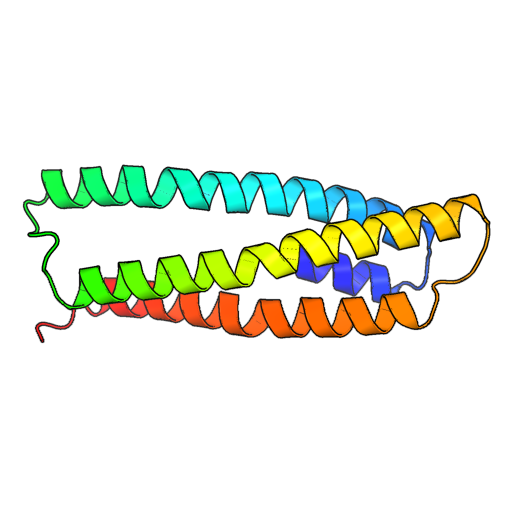86.50 126 LEU A O 1
ATOM 981 N N . MET A 1 127 ? 16.308 5.630 -11.082 1.00 85.81 127 MET A N 1
ATOM 982 C CA . MET A 1 127 ? 15.840 6.226 -12.340 1.00 85.81 127 MET A CA 1
ATOM 983 C C . MET A 1 127 ? 16.473 7.590 -12.639 1.00 85.81 127 MET A C 1
ATOM 985 O O . MET A 1 127 ? 16.617 7.947 -13.806 1.00 85.81 127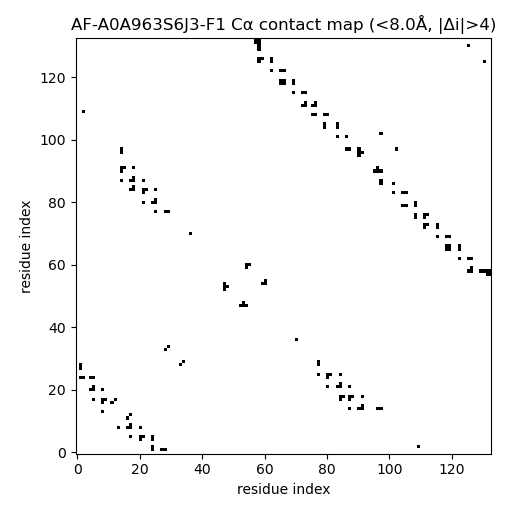 MET A O 1
ATOM 989 N N . LEU A 1 128 ? 16.849 8.361 -11.614 1.00 85.69 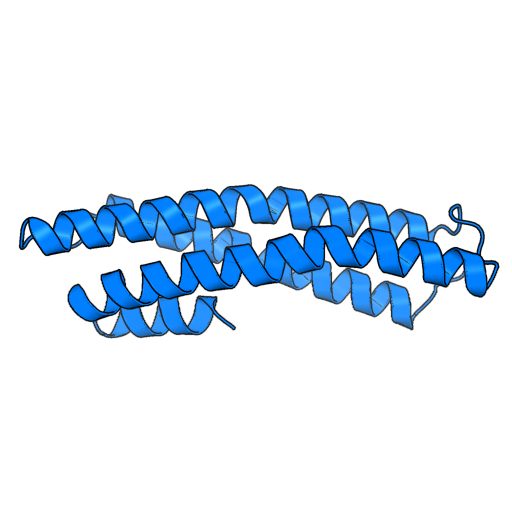128 LEU A N 1
ATOM 990 C CA . LEU A 1 128 ? 17.542 9.642 -11.783 1.00 85.69 128 LEU A CA 1
ATOM 991 C C . LEU A 1 128 ? 19.037 9.446 -12.043 1.00 85.69 128 LEU A C 1
ATOM 993 O O . LEU A 1 128 ? 19.591 10.062 -12.954 1.00 85.69 128 LEU A O 1
ATOM 997 N N . ALA A 1 129 ? 19.677 8.583 -11.252 1.00 85.44 129 ALA A N 1
ATOM 998 C CA . ALA A 1 129 ? 21.109 8.332 -11.336 1.00 85.44 129 ALA A CA 1
ATOM 999 C C . ALA A 1 129 ? 21.498 7.591 -12.623 1.00 85.44 129 ALA A C 1
ATOM 1001 O O . ALA A 1 129 ? 22.584 7.844 -13.134 1.00 85.44 129 ALA A O 1
ATOM 1002 N N . ARG A 1 130 ? 20.623 6.704 -13.139 1.00 77.88 130 ARG A N 1
ATOM 1003 C CA . ARG A 1 130 ? 20.864 5.841 -14.317 1.00 77.88 130 ARG A CA 1
ATOM 1004 C C . ARG A 1 130 ? 22.305 5.314 -14.347 1.00 77.88 130 ARG A C 1
ATOM 1006 O O . ARG A 1 130 ? 23.039 5.613 -15.289 1.00 77.88 130 ARG A O 1
ATOM 1013 N N . PRO A 1 131 ? 22.749 4.608 -13.292 1.00 72.12 131 PRO A N 1
ATOM 1014 C CA . PRO A 1 131 ? 24.126 4.158 -13.216 1.00 72.12 131 PRO A CA 1
ATOM 1015 C C . PRO A 1 131 ? 24.411 3.218 -14.389 1.00 72.12 131 PRO A C 1
ATOM 1017 O O . PRO A 1 131 ? 23.716 2.218 -14.572 1.00 72.12 131 PRO A O 1
ATOM 1020 N N . SER A 1 132 ? 25.431 3.550 -15.176 1.00 60.59 132 SER A N 1
ATOM 1021 C CA . SER A 1 132 ? 26.044 2.625 -16.123 1.00 60.59 132 SER A CA 1
ATOM 1022 C C . SER A 1 132 ? 26.870 1.627 -15.310 1.00 60.59 132 SER A C 1
ATOM 1024 O O . SER A 1 132 ? 28.019 1.915 -14.967 1.00 60.59 132 SER A O 1
ATOM 1026 N N . LEU A 1 133 ? 26.238 0.532 -14.890 1.00 55.62 133 LEU A N 1
ATOM 1027 C CA . LEU A 1 133 ? 26.923 -0.627 -14.311 1.00 55.62 133 LEU A CA 1
ATOM 1028 C C . LEU A 1 133 ? 27.501 -1.498 -15.423 1.00 55.62 133 LEU A C 1
ATOM 1030 O O . LEU A 1 133 ? 26.772 -1.716 -16.416 1.00 55.62 133 LEU A O 1
#

pLDDT: mean 87.51, std 5.66, range [55.62, 93.94]

Mean predicted aligned error: 5.14 Å